Protein AF-A0A183GN35-F1 (afdb_monomer_lite)

Secondary structure (DSSP, 8-state):
----------------TT---HHHHHHHHHHHTS---HHHHHHHHT--HHHHHHHHHHHHHHHHHHT-

Radius of gyration: 18.56 Å; chains: 1; bounding box: 44×28×56 Å

Organism: Heligmosomoides polygyrus (NCBI:txid6339)

Foldseek 3Di:
DDDDDPDDDPDDPPDDPPDPDVLLVQLQCCCPVVVDDLVVSCVVSVHDSVVSVVSNVVVVVVVVVVVD

Sequence (68 aa):
MSNDQQDVQQSQRHGRCGRVSRNQEILVKLVFDDGRITHEAAQIAGVIENTARSIINSYIVQTRRRNS

pLDDT: mean 75.64, std 18.97, range [40.12, 94.31]

Structure (mmCIF, N/CA/C/O backbone):
data_AF-A0A183GN35-F1
#
_entry.id   AF-A0A183GN35-F1
#
loop_
_atom_site.group_PDB
_atom_site.id
_atom_site.type_symbol
_atom_site.label_atom_id
_atom_site.label_alt_id
_atom_site.label_comp_id
_atom_site.label_asym_id
_atom_site.label_entity_id
_atom_site.label_seq_id
_atom_site.pdbx_PDB_ins_code
_atom_site.Cartn_x
_atom_site.Cartn_y
_atom_site.Cartn_z
_atom_site.occupancy
_atom_site.B_iso_or_equiv
_atom_site.auth_seq_id
_atom_site.auth_comp_id
_atom_site.auth_asym_id
_atom_site.auth_atom_id
_atom_site.pdbx_PDB_model_num
ATOM 1 N N . MET A 1 1 ? 28.590 19.749 -44.032 1.00 40.12 1 MET A N 1
ATOM 2 C CA . MET A 1 1 ? 28.947 18.879 -42.890 1.00 40.12 1 MET A CA 1
ATOM 3 C C . MET A 1 1 ? 28.423 19.601 -41.646 1.00 40.12 1 MET A C 1
ATOM 5 O O . MET A 1 1 ? 29.028 20.597 -41.290 1.00 40.12 1 MET A O 1
ATOM 9 N N . SER A 1 2 ? 27.152 19.438 -41.239 1.00 45.03 2 SER A N 1
ATOM 10 C CA . SER A 1 2 ? 26.595 18.359 -40.380 1.00 45.03 2 SER A CA 1
ATOM 11 C C . SER A 1 2 ? 27.469 18.141 -39.132 1.00 45.03 2 SER A C 1
ATOM 13 O O . SER A 1 2 ? 28.625 17.779 -39.300 1.00 45.03 2 SER A O 1
ATOM 15 N N . ASN A 1 3 ? 27.041 18.386 -37.887 1.00 46.84 3 ASN A N 1
ATOM 16 C CA . ASN A 1 3 ? 25.715 18.156 -37.310 1.00 46.84 3 ASN A CA 1
ATOM 17 C C . ASN A 1 3 ? 25.267 19.232 -36.311 1.00 46.84 3 ASN A C 1
ATOM 19 O O . ASN A 1 3 ? 25.975 19.567 -35.361 1.00 46.84 3 ASN A O 1
ATOM 23 N N . ASP A 1 4 ? 24.028 19.658 -36.524 1.00 53.44 4 ASP A N 1
ATOM 24 C CA . ASP A 1 4 ? 23.107 20.244 -35.569 1.00 53.44 4 ASP A CA 1
ATOM 25 C C . ASP A 1 4 ? 22.856 19.363 -34.333 1.00 53.44 4 ASP A C 1
ATOM 27 O O . ASP A 1 4 ? 22.928 18.135 -34.379 1.00 53.44 4 ASP A O 1
ATOM 31 N N . GLN A 1 5 ? 22.403 20.054 -33.285 1.00 49.28 5 GLN A N 1
ATOM 32 C CA . GLN A 1 5 ? 21.415 19.577 -32.319 1.00 49.28 5 GLN A CA 1
ATOM 33 C C . GLN A 1 5 ? 21.878 18.505 -31.322 1.00 49.28 5 GLN A C 1
ATOM 35 O O . GLN A 1 5 ? 21.826 17.301 -31.559 1.00 49.28 5 GLN A O 1
ATOM 40 N N . GLN A 1 6 ? 22.203 18.967 -30.113 1.00 51.44 6 GLN A N 1
ATOM 41 C CA . GLN A 1 6 ? 22.071 18.157 -28.903 1.00 51.44 6 GLN A CA 1
ATOM 42 C C . GLN A 1 6 ? 20.573 17.942 -28.600 1.00 51.44 6 GLN A C 1
ATOM 44 O O . GLN A 1 6 ? 19.988 18.586 -27.735 1.00 51.44 6 GLN A O 1
ATOM 49 N N . ASP A 1 7 ? 19.957 17.048 -29.373 1.00 47.56 7 ASP A N 1
ATOM 50 C CA . ASP A 1 7 ? 18.876 16.152 -28.943 1.00 47.56 7 ASP A CA 1
ATOM 51 C C . ASP A 1 7 ? 19.520 15.218 -27.898 1.00 47.56 7 ASP A C 1
ATOM 53 O O . ASP A 1 7 ? 20.634 14.749 -28.116 1.00 47.56 7 ASP A O 1
ATOM 57 N N . VAL A 1 8 ? 19.080 15.091 -26.647 1.00 50.41 8 VAL A N 1
ATOM 58 C CA . VAL A 1 8 ? 17.958 14.315 -26.086 1.00 50.41 8 VAL A CA 1
ATOM 59 C C . VAL A 1 8 ? 18.078 14.604 -24.569 1.00 50.41 8 VAL A C 1
ATOM 61 O O . VAL A 1 8 ? 19.173 14.524 -24.029 1.00 50.41 8 VAL A O 1
ATOM 64 N N . GLN A 1 9 ? 17.090 14.921 -23.734 1.00 49.88 9 GLN A N 1
ATOM 65 C CA . GLN A 1 9 ? 15.686 14.552 -23.735 1.00 49.88 9 GLN A CA 1
ATOM 66 C C . GLN A 1 9 ? 14.984 15.418 -22.660 1.00 49.88 9 GLN A C 1
ATOM 68 O O . GLN A 1 9 ? 14.625 14.957 -21.579 1.00 49.88 9 GLN A O 1
ATOM 73 N N . GLN A 1 10 ? 14.786 16.712 -22.926 1.00 51.31 10 GLN A N 1
ATOM 74 C CA . GLN A 1 10 ? 13.816 17.525 -22.179 1.00 51.31 10 GLN A CA 1
ATOM 75 C C . GLN A 1 10 ? 12.398 17.198 -22.663 1.00 51.31 10 GLN A C 1
ATOM 77 O O . GLN A 1 10 ? 11.711 18.041 -23.224 1.00 51.31 10 GLN A O 1
ATOM 82 N N . SER A 1 11 ? 11.941 15.957 -22.505 1.00 57.69 11 SER A N 1
ATOM 83 C CA . SER A 1 11 ? 10.551 15.623 -22.813 1.00 57.69 11 SER A CA 1
ATOM 84 C C . SER A 1 11 ? 10.160 14.278 -22.231 1.00 57.69 11 SER A C 1
ATOM 86 O O . SER A 1 11 ? 10.228 13.273 -22.920 1.00 57.69 11 SER A O 1
ATOM 88 N N . GLN A 1 12 ? 9.705 14.272 -20.976 1.00 51.78 12 GLN A N 1
ATOM 89 C CA . GLN A 1 12 ? 8.463 13.578 -20.615 1.00 51.78 12 GLN A CA 1
ATOM 90 C C . GLN A 1 12 ? 7.722 14.390 -19.546 1.00 51.78 12 GLN A C 1
ATOM 92 O O . GLN A 1 12 ? 7.479 13.951 -18.425 1.00 51.78 12 GLN A O 1
ATOM 97 N N . ARG A 1 13 ? 7.279 15.591 -19.940 1.00 52.62 13 ARG A N 1
ATOM 98 C CA . ARG A 1 13 ? 6.018 16.150 -19.436 1.00 52.62 13 ARG A CA 1
ATOM 99 C C . ARG A 1 13 ? 4.877 15.281 -19.984 1.00 52.62 13 ARG A C 1
ATOM 101 O O . ARG A 1 13 ? 4.161 15.694 -20.884 1.00 52.62 13 ARG A O 1
ATOM 108 N N . HIS A 1 14 ? 4.745 14.051 -19.494 1.00 46.88 14 HIS A N 1
ATOM 109 C CA . HIS A 1 14 ? 3.588 13.211 -19.786 1.00 46.88 14 HIS A CA 1
ATOM 110 C C . HIS A 1 14 ? 2.673 13.225 -18.569 1.00 46.88 14 HIS A C 1
ATOM 112 O O . HIS A 1 14 ? 2.973 12.657 -17.519 1.00 46.88 14 HIS A O 1
ATOM 118 N N . GLY A 1 15 ? 1.572 13.959 -18.719 1.00 47.31 15 GLY A N 1
ATOM 119 C CA . GLY A 1 15 ? 0.576 14.189 -17.691 1.00 47.31 15 GLY A CA 1
ATOM 120 C C . GLY A 1 15 ? 0.107 12.900 -17.025 1.00 47.31 15 GLY A C 1
ATOM 121 O O . GLY A 1 15 ? -0.475 12.022 -17.656 1.00 47.31 15 GLY A O 1
ATOM 122 N N . ARG A 1 16 ? 0.324 12.819 -15.714 1.00 50.59 16 ARG A N 1
ATOM 123 C CA . ARG A 1 16 ? -0.390 11.901 -14.820 1.00 50.59 16 ARG A CA 1
ATOM 124 C C . ARG A 1 16 ? -0.803 12.612 -13.536 1.00 50.59 16 ARG A C 1
ATOM 126 O O . ARG A 1 16 ? -0.736 12.057 -12.449 1.00 50.59 16 ARG A O 1
ATOM 133 N N . CYS A 1 17 ? -1.266 13.850 -13.670 1.00 47.25 17 CYS A N 1
ATOM 134 C CA . CYS A 1 17 ? -2.220 14.381 -12.709 1.00 47.25 17 CYS A CA 1
ATOM 135 C C . CYS A 1 17 ? -3.560 13.690 -13.017 1.00 47.25 17 CYS A C 1
ATOM 137 O O . CYS A 1 17 ? -4.134 13.943 -14.071 1.00 47.25 17 CYS A O 1
ATOM 139 N N . GLY A 1 18 ? -3.996 12.735 -12.189 1.00 47.25 18 GLY A N 1
ATOM 140 C CA . GLY A 1 18 ? -5.337 12.136 -12.319 1.00 47.25 18 GLY A CA 1
ATOM 141 C C . GLY A 1 18 ? -5.477 10.666 -11.918 1.00 47.25 18 GLY A C 1
ATOM 142 O O . GLY A 1 18 ? -6.582 10.212 -11.651 1.00 47.25 18 GLY A O 1
ATOM 143 N N . ARG A 1 19 ? -4.380 9.913 -11.811 1.00 50.25 19 ARG A N 1
ATOM 144 C CA . ARG A 1 19 ? -4.384 8.572 -11.215 1.00 50.25 19 ARG A CA 1
ATOM 145 C C . ARG A 1 19 ? -3.495 8.630 -9.990 1.00 50.25 19 ARG A C 1
ATOM 147 O O . ARG A 1 19 ? -2.281 8.714 -10.144 1.00 50.25 19 ARG A O 1
ATOM 154 N N . VAL A 1 20 ? -4.076 8.524 -8.796 1.00 55.50 20 VAL A N 1
ATOM 155 C CA . VAL A 1 20 ? -3.392 7.826 -7.695 1.00 55.50 20 VAL A CA 1
ATOM 156 C C . VAL A 1 20 ? -2.737 6.612 -8.353 1.00 55.50 20 VAL A C 1
ATOM 158 O O . VAL A 1 20 ? -3.428 5.872 -9.060 1.00 55.50 20 VAL A O 1
ATOM 161 N N . SER A 1 21 ? -1.401 6.541 -8.356 1.00 75.31 21 SER A N 1
ATOM 162 C CA . SER A 1 21 ? -0.716 5.609 -9.257 1.00 75.31 21 SER A CA 1
ATOM 163 C C . SER A 1 21 ? -1.265 4.210 -8.970 1.00 75.31 21 SER A C 1
ATOM 165 O O . SER A 1 21 ? -1.527 3.889 -7.818 1.00 75.31 21 SER A O 1
ATOM 167 N N . ARG A 1 22 ? -1.525 3.378 -9.983 1.00 83.62 22 ARG A N 1
ATOM 168 C CA . ARG A 1 22 ? -2.107 2.034 -9.767 1.00 83.62 22 ARG A CA 1
ATOM 169 C C . ARG A 1 22 ? -1.384 1.276 -8.638 1.00 83.62 22 ARG A C 1
ATOM 171 O O . ARG A 1 22 ? -2.005 0.572 -7.856 1.00 83.62 22 ARG A O 1
ATOM 178 N N . ASN A 1 23 ? -0.081 1.511 -8.520 1.00 87.69 23 ASN A N 1
ATOM 179 C CA . ASN A 1 23 ? 0.790 0.984 -7.480 1.00 87.69 23 ASN A CA 1
ATOM 180 C C . ASN A 1 23 ? 0.470 1.547 -6.080 1.00 87.69 23 ASN A C 1
ATOM 182 O O . ASN A 1 23 ? 0.513 0.803 -5.112 1.00 87.69 23 ASN A O 1
ATOM 186 N N . GLN A 1 24 ? 0.113 2.829 -5.950 1.00 87.31 24 GLN A N 1
ATOM 187 C CA . GLN A 1 24 ? -0.407 3.411 -4.705 1.00 87.31 24 GLN A CA 1
A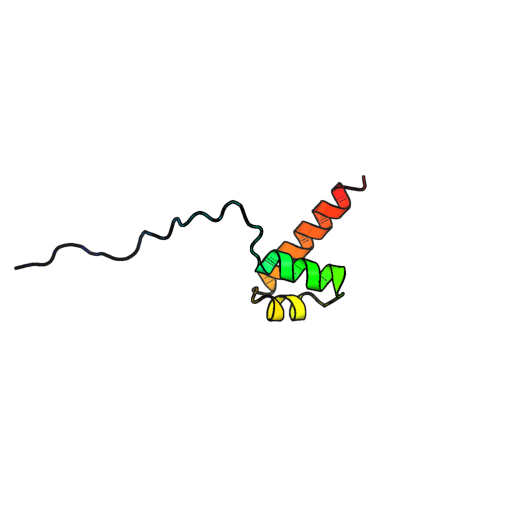TOM 188 C C . GLN A 1 24 ? -1.741 2.786 -4.288 1.00 87.31 24 GLN A C 1
ATOM 190 O O . GLN A 1 24 ? -1.923 2.496 -3.112 1.00 87.31 24 GLN A O 1
ATOM 195 N N . GLU A 1 25 ? -2.663 2.557 -5.226 1.00 88.25 25 GLU A N 1
ATOM 196 C CA . GLU A 1 25 ? -3.948 1.919 -4.908 1.00 88.25 25 GLU A CA 1
ATOM 197 C C . GLU A 1 25 ? -3.750 0.466 -4.454 1.00 88.25 25 GLU A C 1
ATOM 199 O O . GLU A 1 25 ? -4.299 0.058 -3.434 1.00 88.25 25 GLU A O 1
ATOM 204 N N . ILE A 1 26 ? -2.910 -0.289 -5.171 1.00 91.31 26 ILE A N 1
ATOM 205 C CA . ILE A 1 26 ? -2.519 -1.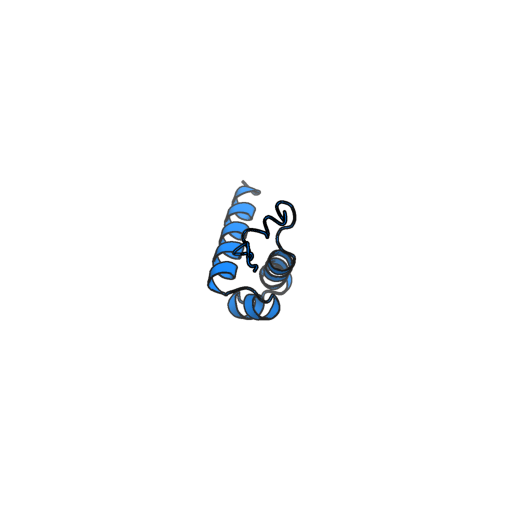652 -4.790 1.00 91.31 26 ILE A CA 1
ATOM 206 C C . ILE A 1 26 ? -1.867 -1.649 -3.403 1.00 91.31 26 ILE A C 1
ATOM 208 O O . ILE A 1 26 ? -2.242 -2.453 -2.559 1.00 91.31 26 ILE A O 1
ATOM 212 N N . LEU A 1 27 ? -0.943 -0.720 -3.139 1.00 93.00 27 LEU A N 1
ATOM 213 C CA . LEU A 1 27 ? -0.288 -0.586 -1.839 1.00 93.00 27 LEU A CA 1
ATOM 214 C C . LEU A 1 27 ? -1.302 -0.357 -0.707 1.00 93.00 27 LEU A C 1
ATOM 216 O O . LEU A 1 27 ? -1.209 -1.003 0.332 1.00 93.00 27 LEU A O 1
ATOM 220 N N . VAL A 1 28 ? -2.261 0.552 -0.900 1.00 89.25 28 VAL A N 1
ATOM 221 C CA . VAL A 1 28 ? -3.298 0.847 0.100 1.00 89.25 28 VAL A CA 1
ATOM 222 C C . VAL A 1 28 ? -4.171 -0.388 0.339 1.00 89.25 28 VAL A C 1
ATOM 224 O O . VAL A 1 28 ? -4.354 -0.766 1.491 1.00 89.25 28 VAL A O 1
ATOM 227 N N . LYS A 1 29 ? -4.637 -1.073 -0.711 1.00 92.56 29 LYS A N 1
ATOM 228 C CA . LYS A 1 29 ? -5.433 -2.307 -0.569 1.00 92.56 29 LYS A CA 1
ATOM 229 C C . LYS A 1 29 ? -4.673 -3.406 0.174 1.00 92.56 29 LYS A C 1
ATOM 231 O O . LYS A 1 29 ? -5.193 -3.977 1.120 1.00 92.56 29 LYS A O 1
ATOM 236 N N . LEU A 1 30 ? -3.406 -3.639 -0.167 1.00 94.31 30 LEU A N 1
ATOM 237 C CA . LEU A 1 30 ? -2.582 -4.639 0.520 1.00 94.31 30 LEU A CA 1
ATOM 238 C C . LEU A 1 30 ? -2.430 -4.340 2.020 1.00 94.31 30 LEU A C 1
ATOM 240 O O . LEU A 1 30 ? -2.452 -5.255 2.837 1.00 94.31 30 LEU A O 1
ATOM 244 N N . VAL A 1 31 ? -2.270 -3.069 2.397 1.00 93.19 31 VAL A N 1
ATOM 245 C CA . VAL A 1 31 ? -2.072 -2.689 3.805 1.00 93.19 31 VAL A CA 1
ATOM 246 C C . VAL A 1 31 ? -3.383 -2.677 4.594 1.00 93.19 31 VAL A C 1
ATOM 248 O O . VAL A 1 31 ? -3.398 -3.121 5.739 1.00 93.19 31 VAL A O 1
ATOM 251 N N . PHE A 1 32 ? -4.474 -2.167 4.017 1.00 90.19 32 PHE A N 1
ATOM 252 C CA . PHE A 1 32 ? -5.734 -1.966 4.741 1.00 90.19 32 PHE A CA 1
ATOM 253 C C . PHE A 1 32 ? -6.753 -3.095 4.559 1.00 90.19 32 PHE A C 1
ATOM 255 O O . PHE A 1 32 ? -7.463 -3.388 5.518 1.00 90.19 32 PHE A O 1
ATOM 262 N N . ASP A 1 33 ? -6.813 -3.729 3.386 1.00 90.75 33 ASP A N 1
ATOM 263 C CA . ASP A 1 33 ? -7.750 -4.826 3.110 1.00 90.75 33 ASP A CA 1
ATOM 264 C C . ASP A 1 33 ? -7.109 -6.181 3.459 1.00 90.75 33 ASP A C 1
ATOM 266 O O . ASP A 1 33 ? -7.705 -6.975 4.184 1.00 90.75 33 ASP A O 1
ATOM 270 N N . ASP A 1 34 ? -5.865 -6.419 3.018 1.00 92.12 34 ASP A N 1
ATOM 271 C CA . ASP A 1 34 ? -5.157 -7.693 3.248 1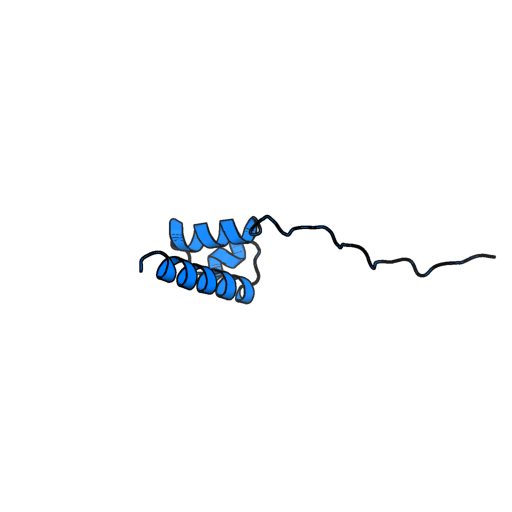.00 92.12 34 ASP A CA 1
ATOM 272 C C . ASP A 1 34 ? -4.339 -7.718 4.557 1.00 92.12 34 ASP A C 1
ATOM 274 O O . ASP A 1 34 ? -3.792 -8.759 4.931 1.00 92.12 34 ASP A O 1
ATOM 278 N N . GLY A 1 35 ? -4.205 -6.581 5.252 1.00 91.06 35 GLY A N 1
ATOM 279 C CA . GLY A 1 35 ? -3.466 -6.476 6.517 1.00 91.06 35 GLY A CA 1
ATOM 280 C C . GLY 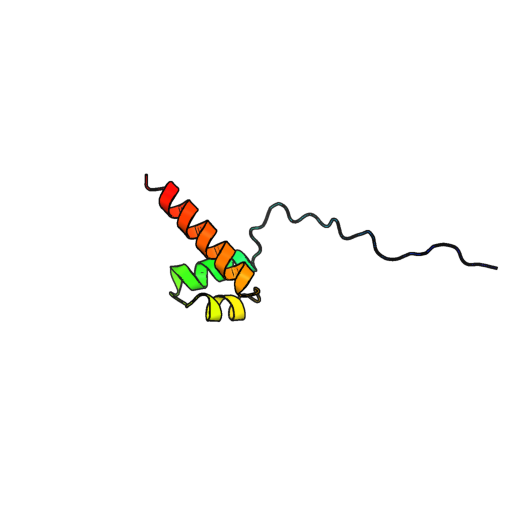A 1 35 ? -1.951 -6.691 6.400 1.00 91.06 35 GLY A C 1
ATOM 281 O O . GLY A 1 35 ? -1.289 -6.998 7.395 1.00 91.06 35 GLY A O 1
ATOM 282 N N . ARG A 1 36 ? -1.378 -6.558 5.197 1.00 93.00 36 ARG A N 1
ATOM 283 C CA . ARG A 1 36 ? 0.064 -6.716 4.964 1.00 93.00 36 ARG A CA 1
ATOM 284 C C . ARG A 1 36 ? 0.852 -5.599 5.635 1.00 93.00 36 ARG A C 1
ATOM 286 O O . ARG A 1 36 ? 0.455 -4.434 5.633 1.00 93.00 36 ARG A O 1
ATOM 293 N N . ILE A 1 37 ? 2.044 -5.935 6.122 1.00 93.88 37 ILE A N 1
ATOM 294 C CA . ILE A 1 37 ? 2.995 -4.919 6.574 1.00 93.88 37 ILE A CA 1
ATOM 295 C C . ILE A 1 37 ? 3.494 -4.089 5.383 1.00 93.88 37 ILE A C 1
ATOM 297 O O . ILE A 1 37 ? 3.703 -4.605 4.283 1.00 93.88 37 ILE A O 1
ATOM 301 N N . THR A 1 38 ? 3.732 -2.794 5.604 1.00 92.19 38 THR A N 1
ATOM 302 C CA . THR A 1 38 ? 4.091 -1.829 4.548 1.00 92.19 38 THR A CA 1
ATOM 303 C C . THR A 1 38 ? 5.287 -2.269 3.702 1.00 92.19 38 THR A C 1
ATOM 305 O O . THR A 1 38 ? 5.305 -2.008 2.504 1.00 92.19 38 THR A O 1
ATOM 308 N N . HIS A 1 39 ? 6.271 -2.947 4.300 1.00 93.00 39 HIS A N 1
ATOM 309 C CA . HIS A 1 39 ? 7.448 -3.451 3.590 1.00 93.00 39 HIS A CA 1
ATOM 310 C C . HIS A 1 39 ? 7.091 -4.531 2.549 1.00 93.00 39 HIS A C 1
ATOM 312 O O . HIS A 1 39 ? 7.516 -4.435 1.399 1.00 93.00 39 HIS A O 1
ATOM 318 N N . GLU A 1 40 ? 6.266 -5.518 2.914 1.00 93.06 40 GLU A N 1
ATOM 319 C CA . GLU A 1 40 ? 5.780 -6.549 1.981 1.00 93.06 40 GLU A CA 1
ATOM 320 C C . GLU A 1 40 ? 4.904 -5.932 0.889 1.00 93.06 40 GLU A C 1
ATOM 322 O O . GLU A 1 40 ? 5.090 -6.190 -0.300 1.00 93.06 40 GLU A O 1
ATOM 327 N N . ALA A 1 41 ? 3.979 -5.056 1.284 1.00 94.12 41 ALA A N 1
ATOM 328 C CA . ALA A 1 41 ? 3.071 -4.400 0.354 1.00 94.12 41 ALA A CA 1
ATOM 329 C C . ALA A 1 41 ? 3.817 -3.522 -0.665 1.00 94.12 41 ALA A C 1
ATOM 331 O O . ALA A 1 41 ? 3.448 -3.478 -1.838 1.00 94.12 41 ALA A O 1
ATOM 332 N N . ALA A 1 42 ? 4.897 -2.857 -0.242 1.00 93.06 42 ALA A N 1
ATOM 333 C CA . ALA A 1 42 ? 5.750 -2.050 -1.107 1.00 93.06 42 ALA A CA 1
ATOM 334 C C . ALA A 1 42 ? 6.482 -2.901 -2.154 1.00 93.06 42 ALA A C 1
ATOM 336 O O . ALA A 1 42 ? 6.511 -2.523 -3.326 1.00 93.06 42 ALA A O 1
ATOM 337 N N . GLN A 1 43 ? 6.999 -4.069 -1.762 1.00 93.69 43 GLN A N 1
ATOM 338 C CA . GLN A 1 43 ? 7.623 -5.010 -2.696 1.00 93.69 43 GLN A CA 1
ATOM 339 C C . GLN A 1 43 ? 6.621 -5.518 -3.739 1.00 93.69 43 GLN A C 1
ATOM 341 O O . GLN A 1 43 ? 6.906 -5.468 -4.933 1.00 93.69 43 GLN A O 1
ATOM 346 N N . ILE A 1 44 ? 5.424 -5.928 -3.305 1.00 91.75 44 ILE A N 1
ATOM 347 C CA . ILE A 1 44 ? 4.365 -6.424 -4.200 1.00 91.75 44 ILE A CA 1
ATOM 348 C C . ILE A 1 44 ? 3.888 -5.318 -5.153 1.00 91.75 44 ILE A C 1
ATOM 350 O O . ILE A 1 44 ? 3.694 -5.553 -6.344 1.00 91.75 44 ILE A O 1
ATOM 354 N N . ALA A 1 45 ? 3.719 -4.094 -4.648 1.00 89.44 45 ALA A N 1
ATOM 355 C CA . ALA A 1 45 ? 3.264 -2.952 -5.437 1.00 89.44 45 ALA A CA 1
ATOM 356 C C . ALA A 1 45 ? 4.364 -2.330 -6.320 1.00 89.44 45 ALA A C 1
ATOM 358 O O . ALA A 1 45 ? 4.074 -1.418 -7.101 1.00 89.44 45 ALA A O 1
ATOM 359 N N . GLY A 1 46 ? 5.622 -2.768 -6.192 1.00 90.56 46 GLY A N 1
ATOM 360 C CA . GLY A 1 46 ? 6.761 -2.165 -6.884 1.00 90.56 46 GLY A CA 1
ATOM 361 C C . GLY A 1 46 ? 6.977 -0.698 -6.496 1.00 90.56 46 GLY A C 1
ATOM 362 O O . GLY A 1 46 ? 7.252 0.142 -7.354 1.00 90.56 46 GLY A O 1
ATOM 363 N N . VAL A 1 47 ? 6.780 -0.364 -5.218 1.00 88.88 47 VAL A N 1
ATOM 364 C CA . VAL A 1 47 ? 6.958 0.983 -4.659 1.00 88.88 47 VAL A CA 1
ATOM 365 C C . VAL A 1 47 ? 8.156 0.976 -3.716 1.00 88.88 47 VAL A C 1
ATOM 367 O O . VAL A 1 47 ? 8.344 0.049 -2.937 1.00 88.88 47 VAL A O 1
ATOM 370 N N . ILE A 1 48 ? 8.961 2.037 -3.746 1.00 91.75 48 ILE A N 1
ATOM 371 C CA . ILE A 1 48 ? 10.062 2.213 -2.792 1.00 91.75 48 ILE A CA 1
ATOM 372 C C . ILE A 1 48 ? 9.479 2.329 -1.379 1.00 91.75 48 ILE A C 1
ATOM 374 O O . ILE A 1 48 ? 8.572 3.126 -1.149 1.00 91.75 48 ILE A O 1
ATOM 378 N N . GLU A 1 49 ? 10.023 1.587 -0.414 1.00 90.25 49 GLU A N 1
ATOM 379 C CA . GLU A 1 49 ? 9.459 1.491 0.939 1.00 90.25 49 GLU A CA 1
ATOM 380 C C . GLU A 1 49 ? 9.256 2.856 1.619 1.00 90.25 49 GLU A C 1
ATOM 382 O O . GLU A 1 49 ? 8.212 3.109 2.220 1.00 90.25 49 GLU A O 1
ATOM 387 N N . ASN A 1 50 ? 10.212 3.778 1.484 1.00 91.69 50 ASN A N 1
ATOM 388 C CA . ASN A 1 50 ? 10.084 5.124 2.050 1.00 91.69 50 ASN A CA 1
ATOM 389 C C . ASN A 1 50 ? 8.904 5.898 1.442 1.00 91.69 50 ASN A C 1
ATOM 391 O O . ASN A 1 50 ? 8.155 6.566 2.159 1.00 91.69 50 ASN A O 1
ATOM 395 N N . THR A 1 51 ? 8.701 5.766 0.130 1.00 89.94 51 THR A N 1
ATOM 396 C CA . THR A 1 51 ? 7.544 6.331 -0.569 1.00 89.94 51 THR A CA 1
ATOM 397 C C . THR A 1 51 ? 6.258 5.656 -0.101 1.00 89.94 51 THR A C 1
ATOM 399 O O . THR A 1 51 ? 5.297 6.349 0.222 1.00 89.94 51 THR A O 1
ATOM 402 N N . ALA A 1 52 ? 6.253 4.326 0.023 1.00 91.50 52 ALA A N 1
ATOM 403 C CA . ALA A 1 52 ? 5.110 3.561 0.507 1.00 91.50 52 ALA A CA 1
ATOM 404 C C . ALA A 1 52 ? 4.684 3.988 1.919 1.00 91.50 52 ALA A C 1
ATOM 406 O O . ALA A 1 52 ? 3.509 4.254 2.162 1.00 91.50 52 ALA A O 1
ATOM 407 N N . ARG A 1 53 ? 5.644 4.156 2.834 1.00 93.06 53 ARG A N 1
ATOM 408 C CA . ARG A 1 53 ? 5.395 4.634 4.199 1.00 93.06 53 ARG A CA 1
ATOM 409 C C . ARG A 1 53 ? 4.775 6.031 4.210 1.00 93.06 53 ARG A C 1
ATOM 411 O O . ARG A 1 53 ? 3.818 6.268 4.942 1.00 93.06 53 ARG A O 1
ATOM 418 N N . SER A 1 54 ? 5.282 6.939 3.375 1.00 91.00 54 SER A N 1
ATOM 419 C CA . SER A 1 54 ? 4.719 8.287 3.226 1.00 91.00 54 SER A CA 1
ATOM 420 C C . SER A 1 54 ? 3.274 8.254 2.705 1.00 91.00 54 SER A C 1
ATOM 422 O O . SER A 1 54 ? 2.406 8.930 3.260 1.00 91.00 54 SER A O 1
ATOM 424 N N . ILE A 1 55 ? 2.990 7.409 1.705 1.00 89.81 55 ILE A N 1
ATOM 425 C CA . ILE A 1 55 ? 1.644 7.219 1.140 1.00 89.81 55 ILE A CA 1
ATOM 426 C C . ILE A 1 55 ? 0.671 6.695 2.202 1.00 89.81 55 ILE A C 1
ATOM 428 O O . ILE A 1 55 ? -0.386 7.292 2.402 1.00 89.81 55 ILE A O 1
ATOM 432 N N . ILE A 1 56 ? 1.029 5.616 2.905 1.00 90.69 56 ILE A N 1
ATOM 433 C CA . ILE A 1 56 ? 0.172 5.008 3.932 1.00 90.69 56 ILE A CA 1
ATOM 434 C C . ILE A 1 56 ? -0.104 5.997 5.064 1.00 90.69 56 ILE A C 1
ATOM 436 O O . ILE A 1 56 ? -1.260 6.187 5.435 1.00 90.69 56 ILE A O 1
ATOM 440 N N . ASN A 1 57 ? 0.917 6.702 5.559 1.00 90.62 57 ASN A N 1
ATOM 441 C CA . ASN A 1 57 ? 0.732 7.712 6.602 1.00 90.62 57 ASN A CA 1
ATOM 442 C C . ASN A 1 57 ? -0.218 8.832 6.159 1.00 90.62 57 ASN A C 1
ATOM 444 O O . ASN A 1 57 ? -1.112 9.216 6.913 1.00 90.62 57 ASN A O 1
ATOM 448 N N . SER A 1 58 ? -0.067 9.324 4.926 1.00 88.19 58 SER A N 1
ATOM 449 C CA . SER A 1 58 ? -0.980 10.318 4.351 1.00 88.19 58 SER A CA 1
ATOM 450 C C . SER A 1 58 ? -2.420 9.796 4.275 1.00 88.19 58 SER A C 1
ATOM 452 O O . SER A 1 58 ? -3.366 10.528 4.572 1.00 88.19 58 SER A O 1
ATOM 454 N N . TYR A 1 59 ? -2.602 8.517 3.937 1.00 85.62 59 TYR A N 1
ATOM 455 C CA . TYR A 1 59 ? -3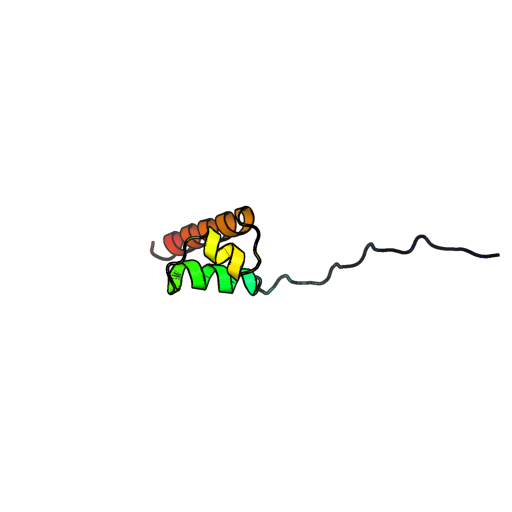.918 7.884 3.878 1.00 85.62 59 TYR A CA 1
ATOM 456 C C . TYR A 1 59 ? -4.565 7.756 5.267 1.00 85.62 59 TYR A C 1
ATOM 458 O O . TYR A 1 59 ? -5.726 8.119 5.437 1.00 85.62 59 TYR A O 1
ATOM 466 N N . ILE A 1 60 ? -3.806 7.344 6.291 1.00 85.75 60 ILE A N 1
ATOM 467 C CA . ILE A 1 60 ? -4.286 7.263 7.685 1.00 85.75 60 ILE A CA 1
ATOM 468 C C . ILE A 1 60 ? -4.768 8.632 8.176 1.00 85.75 60 ILE A C 1
ATOM 470 O O . ILE A 1 60 ? -5.842 8.738 8.771 1.00 85.75 60 ILE A O 1
ATOM 474 N N . VAL A 1 61 ? -3.986 9.686 7.924 1.00 84.19 61 VAL A N 1
ATOM 475 C CA . VAL A 1 61 ? -4.333 11.054 8.336 1.00 84.19 61 VAL A CA 1
ATOM 476 C C . VAL A 1 61 ? -5.626 11.519 7.664 1.00 84.19 61 VAL A C 1
ATOM 478 O O . VAL A 1 61 ? -6.489 12.085 8.334 1.00 84.19 61 VAL A O 1
ATOM 481 N N . GLN A 1 62 ? -5.798 11.245 6.368 1.00 76.50 62 GLN A N 1
ATOM 482 C CA . GLN A 1 62 ? -7.022 11.589 5.639 1.00 76.50 62 GLN A CA 1
ATOM 483 C C . GLN A 1 62 ? -8.245 10.824 6.154 1.00 76.50 62 GLN A C 1
ATOM 485 O O . GLN A 1 62 ? -9.295 11.429 6.366 1.00 76.50 62 GLN A O 1
ATOM 490 N N . THR A 1 63 ? -8.119 9.522 6.416 1.00 73.19 63 THR A N 1
ATOM 491 C CA . THR A 1 63 ? -9.226 8.714 6.948 1.00 73.19 63 THR A CA 1
ATOM 492 C C . THR A 1 63 ? -9.634 9.171 8.348 1.00 73.19 63 THR A C 1
ATOM 494 O O . THR A 1 63 ? -10.825 9.272 8.631 1.00 73.19 63 THR A O 1
A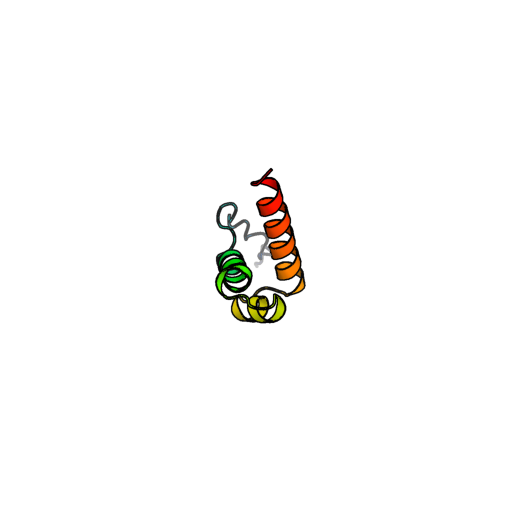TOM 497 N N . ARG A 1 64 ? -8.678 9.551 9.209 1.00 69.06 64 ARG A N 1
ATOM 498 C CA . ARG A 1 64 ? -8.985 10.112 10.538 1.00 69.06 64 ARG A CA 1
ATOM 499 C C . ARG A 1 64 ? -9.702 11.462 10.475 1.00 69.06 64 ARG A C 1
ATOM 501 O O . ARG A 1 64 ? -10.519 11.743 11.340 1.00 69.06 64 ARG A O 1
ATOM 508 N N . ARG A 1 65 ? -9.426 12.284 9.458 1.00 63.12 65 ARG A N 1
ATOM 509 C CA . ARG A 1 65 ? -10.101 13.578 9.245 1.00 63.12 65 ARG A CA 1
ATOM 510 C C . ARG A 1 65 ? -11.538 13.433 8.737 1.00 63.12 65 ARG A C 1
ATOM 512 O O . ARG A 1 65 ? -12.309 14.367 8.895 1.00 63.12 65 ARG A O 1
ATOM 519 N N . ARG A 1 66 ? -11.889 12.303 8.112 1.00 59.97 66 ARG A N 1
ATOM 520 C CA . ARG A 1 66 ? -13.210 12.083 7.497 1.00 59.97 66 ARG A CA 1
ATOM 521 C C . ARG A 1 66 ? -14.272 11.562 8.484 1.00 59.97 66 ARG A C 1
ATOM 523 O O . ARG A 1 66 ? -15.450 11.650 8.174 1.00 59.97 66 ARG A O 1
ATOM 530 N N . ASN A 1 67 ? -13.864 11.069 9.655 1.00 57.47 67 ASN A N 1
ATOM 531 C CA . ASN A 1 67 ? -14.753 10.561 10.715 1.00 57.47 67 ASN A CA 1
ATOM 532 C C . ASN A 1 67 ? -14.886 11.524 11.916 1.00 57.47 67 ASN A C 1
ATOM 534 O O . ASN A 1 67 ? -15.215 11.076 13.014 1.00 57.47 67 ASN A O 1
ATOM 538 N N . SER A 1 68 ? -14.579 12.813 11.732 1.00 51.25 68 SER A N 1
ATOM 539 C CA . SER A 1 68 ? -14.699 13.848 12.770 1.00 51.25 68 SER A CA 1
ATOM 540 C C . SER A 1 68 ? -15.836 14.814 12.487 1.00 51.25 68 SER A C 1
ATOM 542 O O . SER A 1 68 ? -16.189 14.976 11.300 1.00 51.25 68 SER A O 1
#